Protein AF-K7ZYM1-F1 (afdb_monomer_lite)

InterPro domains:
  IPR008966 Adhesion domain superfamily [SSF49401] (2-66)
  IPR036937 Fimbrial-type adhesion domain superfamily [G3DSA:2.60.40.1090] (1-67)

Radius of gyration: 15.15 Å; chains: 1; bounding box: 42×19×36 Å

pLDDT: mean 83.82, std 12.12, range [42.72, 96.88]

Secondary structure (DSSP, 8-state):
---TTB-BSEEEEEEEETTEEEPTTS---GGGS-TT-----EEEEEEPTT---B--B------------

Foldseek 3Di:
DFDPFAKPQKDKWKAQDPPRTDDPPDDDPQVPVPPPSDGDIDIDMDGHPPDDIDGGDDDDDDDDDDDDD

Sequence (69 aa):
MAGDSAAQGVGINLFTDPDTTQKINSFIDMSKAGFSGHTLISVGMVKLNGKTVTPGDIQSSVTFELVTL

Structure (mmCIF, N/CA/C/O backbone):
data_AF-K7ZYM1-F1
#
_entry.id   AF-K7ZYM1-F1
#
loop_
_atom_site.group_PDB
_atom_site.id
_atom_site.type_symbol
_atom_site.label_atom_id
_atom_site.label_alt_id
_atom_site.label_comp_id
_atom_site.label_asym_id
_atom_site.label_entity_id
_atom_site.label_seq_id
_atom_site.pdbx_PDB_ins_code
_atom_site.Cartn_x
_atom_site.Cartn_y
_atom_site.Cartn_z
_atom_site.occupancy
_atom_site.B_iso_or_equiv
_atom_site.auth_seq_id
_atom_site.auth_comp_id
_atom_site.auth_asym_id
_atom_site.auth_atom_id
_atom_site.pdbx_PDB_model_num
ATOM 1 N N . MET A 1 1 ? -18.510 0.895 -4.453 1.00 42.72 1 MET A N 1
ATOM 2 C CA . MET A 1 1 ? -19.374 1.157 -3.285 1.00 42.72 1 MET A CA 1
ATOM 3 C C . MET A 1 1 ? -18.699 0.487 -2.101 1.00 42.72 1 MET A C 1
ATOM 5 O O . MET A 1 1 ? -18.643 -0.732 -2.096 1.00 42.72 1 MET A O 1
ATOM 9 N N . ALA A 1 2 ? -18.082 1.241 -1.188 1.00 50.06 2 ALA A N 1
ATOM 10 C CA . ALA A 1 2 ? -17.598 0.670 0.070 1.00 50.06 2 ALA A CA 1
ATOM 11 C C . ALA A 1 2 ? -18.836 0.488 0.957 1.00 50.06 2 ALA A C 1
ATOM 13 O O . ALA A 1 2 ? -19.460 1.479 1.328 1.00 50.06 2 ALA A O 1
ATOM 14 N N . GLY A 1 3 ? -19.274 -0.760 1.136 1.00 53.66 3 GLY A N 1
ATOM 15 C CA . GLY A 1 3 ? -20.467 -1.096 1.913 1.00 53.66 3 GLY A CA 1
ATOM 16 C C . GLY A 1 3 ? -20.265 -0.831 3.403 1.00 53.66 3 GLY A C 1
ATOM 17 O O . GLY A 1 3 ? -19.138 -0.609 3.844 1.00 53.66 3 GLY A O 1
ATOM 18 N N . ASP A 1 4 ? -21.353 -0.899 4.169 1.00 66.31 4 ASP A N 1
ATOM 19 C CA . ASP A 1 4 ? -21.473 -0.678 5.624 1.00 66.31 4 ASP A CA 1
ATOM 20 C C . ASP A 1 4 ? -20.587 -1.585 6.522 1.00 66.31 4 ASP A C 1
ATOM 22 O O . ASP A 1 4 ? -20.862 -1.794 7.700 1.00 66.31 4 ASP A O 1
ATOM 26 N N . SER A 1 5 ? -19.510 -2.164 5.991 1.00 82.00 5 SER A N 1
ATOM 27 C CA . SER A 1 5 ? -18.603 -3.101 6.656 1.00 82.00 5 SER A CA 1
ATOM 28 C C . SER A 1 5 ? -17.126 -2.818 6.363 1.00 82.00 5 SER A C 1
ATOM 30 O O . SER A 1 5 ? -16.312 -3.719 6.494 1.00 82.00 5 SER A O 1
ATOM 32 N N . ALA A 1 6 ? -16.742 -1.602 5.959 1.00 88.50 6 ALA A N 1
ATOM 33 C CA . ALA A 1 6 ? -15.334 -1.273 5.709 1.00 88.50 6 ALA A CA 1
ATOM 34 C C . ALA A 1 6 ? -14.485 -1.305 6.997 1.00 88.50 6 ALA A C 1
ATOM 36 O O . ALA A 1 6 ? -14.863 -0.718 8.017 1.00 88.50 6 ALA A O 1
ATOM 37 N N . ALA A 1 7 ? -13.310 -1.940 6.942 1.00 92.38 7 ALA A N 1
ATOM 38 C CA . ALA A 1 7 ? -12.366 -1.919 8.059 1.00 92.38 7 ALA A CA 1
ATOM 39 C C . ALA A 1 7 ? -11.859 -0.494 8.334 1.00 92.38 7 ALA A C 1
ATOM 41 O O . ALA A 1 7 ? -11.631 0.291 7.410 1.00 92.38 7 ALA A O 1
ATOM 42 N N . GLN A 1 8 ? -11.616 -0.167 9.606 1.00 94.44 8 GLN A N 1
ATOM 43 C CA . GLN A 1 8 ? -11.034 1.116 10.012 1.00 94.44 8 GLN A CA 1
ATOM 44 C C . GLN A 1 8 ? -9.705 0.920 10.738 1.00 94.44 8 GLN A C 1
ATOM 46 O O . GLN A 1 8 ? -9.411 -0.142 11.285 1.00 94.44 8 GLN A O 1
ATOM 51 N N . GLY A 1 9 ? -8.883 1.972 10.741 1.00 94.62 9 GLY A N 1
ATOM 52 C CA . GLY A 1 9 ? -7.586 1.984 11.425 1.00 94.62 9 GLY A CA 1
ATOM 53 C C . GLY A 1 9 ? -6.497 1.141 10.760 1.00 94.62 9 GLY A C 1
ATOM 54 O O . GLY A 1 9 ? -5.424 0.964 11.338 1.00 94.62 9 GLY A O 1
ATOM 55 N N . VAL A 1 10 ? -6.752 0.667 9.543 1.00 94.56 10 VAL A N 1
ATOM 56 C CA . VAL A 1 10 ? -5.827 -0.105 8.714 1.00 94.56 10 VAL A CA 1
ATOM 57 C C . VAL A 1 10 ? -5.595 0.595 7.380 1.00 94.56 10 VAL A C 1
ATOM 59 O O . VAL A 1 10 ? -6.436 1.359 6.910 1.00 94.56 10 VAL A O 1
ATOM 62 N N . GLY A 1 11 ? -4.437 0.346 6.784 1.00 91.56 11 GLY 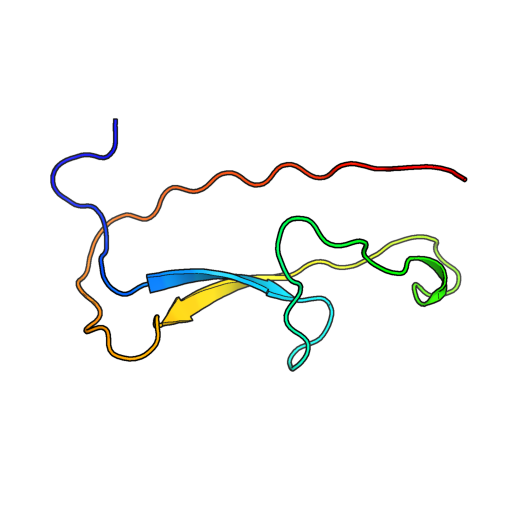A N 1
ATOM 63 C CA . GLY A 1 11 ? -4.090 0.772 5.435 1.00 91.56 11 GLY A CA 1
ATOM 64 C C . GLY A 1 11 ? -3.355 -0.333 4.688 1.00 91.56 11 GLY A C 1
ATOM 65 O O . GLY A 1 11 ? -3.040 -1.378 5.258 1.00 91.56 11 GLY A O 1
ATOM 66 N N . ILE A 1 12 ? -3.066 -0.084 3.416 1.00 91.50 12 ILE A N 1
ATOM 67 C CA . ILE A 1 12 ? -2.207 -0.936 2.595 1.00 91.50 12 ILE A CA 1
ATOM 68 C C . ILE A 1 12 ? -0.860 -0.240 2.433 1.00 91.50 12 ILE A C 1
ATOM 70 O O . ILE A 1 12 ? -0.817 0.965 2.189 1.00 91.50 12 ILE A O 1
ATOM 74 N N . ASN A 1 13 ? 0.226 -0.995 2.565 1.00 92.31 13 ASN A N 1
ATOM 75 C CA . ASN A 1 13 ? 1.576 -0.517 2.313 1.00 92.31 13 ASN A CA 1
ATOM 76 C C . ASN A 1 13 ? 2.298 -1.427 1.313 1.00 92.31 13 ASN A C 1
ATOM 78 O O . ASN A 1 13 ? 1.964 -2.608 1.176 1.00 92.31 13 ASN A O 1
ATOM 82 N N . LEU A 1 14 ? 3.269 -0.851 0.612 1.00 92.31 14 LEU A N 1
ATOM 83 C CA . LEU A 1 14 ? 4.124 -1.543 -0.344 1.00 92.31 14 LEU A CA 1
ATOM 84 C C . LEU A 1 14 ? 5.503 -1.747 0.275 1.00 92.31 14 LEU A C 1
ATOM 86 O O . LEU A 1 14 ? 5.991 -0.881 0.998 1.00 92.31 14 LEU A O 1
ATOM 90 N N . PHE A 1 15 ? 6.140 -2.871 -0.026 1.00 88.69 15 PHE A N 1
ATOM 91 C CA . PHE A 1 15 ? 7.452 -3.221 0.507 1.00 88.69 15 PHE A CA 1
ATOM 92 C C . PHE A 1 15 ? 8.323 -3.809 -0.601 1.00 88.69 15 PHE A C 1
ATOM 94 O O . PHE A 1 15 ? 7.853 -4.653 -1.364 1.00 88.69 15 PHE A O 1
ATOM 101 N N . THR A 1 16 ? 9.583 -3.385 -0.686 1.00 84.75 16 THR A N 1
ATOM 102 C CA . THR A 1 16 ? 10.590 -4.048 -1.544 1.00 84.75 16 THR A CA 1
ATOM 103 C C . THR A 1 16 ? 11.441 -5.036 -0.765 1.00 84.75 16 THR A C 1
ATOM 105 O O . THR A 1 16 ? 11.915 -6.002 -1.344 1.00 84.75 16 THR A O 1
ATOM 108 N N . ASP A 1 17 ? 11.560 -4.825 0.546 1.00 81.00 17 ASP A N 1
ATOM 109 C CA . ASP A 1 17 ? 12.237 -5.696 1.506 1.00 81.00 17 ASP A CA 1
ATOM 110 C C . ASP A 1 17 ? 11.411 -5.720 2.806 1.00 81.00 17 ASP A C 1
ATOM 112 O O . ASP A 1 17 ? 10.617 -4.796 3.016 1.00 81.00 17 ASP A O 1
ATOM 116 N N . PRO A 1 18 ? 11.589 -6.710 3.704 1.00 76.06 18 PRO A N 1
ATOM 117 C CA . PRO A 1 18 ? 10.786 -6.841 4.927 1.00 76.06 18 PRO A CA 1
ATOM 118 C C . PRO A 1 18 ? 10.709 -5.572 5.790 1.00 76.06 18 PRO A C 1
ATOM 120 O O . PRO A 1 18 ? 9.660 -5.293 6.368 1.00 76.06 18 PRO A O 1
ATOM 123 N N . ASP A 1 19 ? 11.784 -4.781 5.819 1.00 80.06 19 ASP A N 1
ATOM 124 C 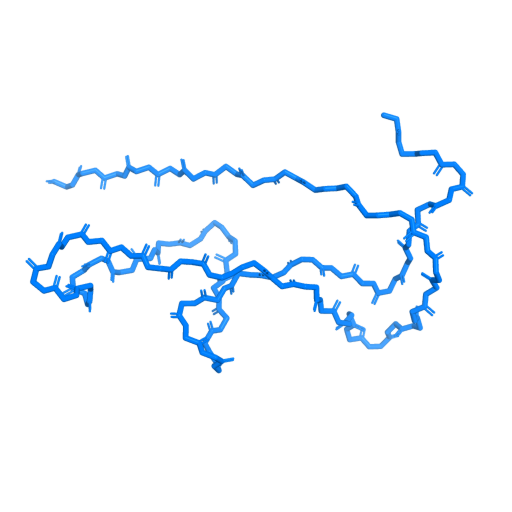CA . ASP A 1 19 ? 11.893 -3.569 6.639 1.00 80.06 19 ASP A CA 1
ATOM 125 C C . ASP A 1 19 ? 11.793 -2.267 5.821 1.00 80.06 19 ASP A C 1
ATOM 127 O O . ASP A 1 19 ? 11.784 -1.171 6.385 1.00 80.06 19 ASP A O 1
ATOM 131 N N . THR A 1 20 ? 11.697 -2.363 4.489 1.00 84.44 20 THR A N 1
ATOM 132 C CA . THR A 1 20 ? 11.720 -1.200 3.592 1.00 84.44 20 THR A CA 1
ATOM 133 C C . THR A 1 20 ? 10.335 -0.947 3.018 1.00 84.44 20 THR A C 1
ATOM 135 O O . THR A 1 20 ? 9.895 -1.608 2.074 1.00 84.44 20 THR A O 1
ATOM 138 N N . THR A 1 21 ? 9.656 0.065 3.556 1.00 87.75 21 THR A N 1
ATOM 139 C CA . THR A 1 21 ? 8.386 0.552 3.011 1.00 87.75 21 THR A CA 1
ATOM 140 C C . THR A 1 21 ? 8.612 1.398 1.766 1.00 87.75 21 THR A C 1
ATOM 142 O O . THR A 1 21 ? 9.470 2.281 1.772 1.00 87.75 21 THR A O 1
ATOM 145 N N . GLN A 1 22 ? 7.778 1.210 0.749 1.00 89.69 22 GLN A N 1
ATOM 146 C CA . GLN A 1 22 ? 7.734 2.062 -0.428 1.00 89.69 22 GLN A CA 1
ATOM 147 C C . GLN A 1 22 ? 6.608 3.076 -0.335 1.00 89.69 22 GLN A C 1
ATOM 149 O O . GLN A 1 22 ? 5.441 2.742 -0.124 1.00 89.69 22 GLN A O 1
ATOM 154 N N . LYS A 1 23 ? 6.970 4.343 -0.519 1.00 89.69 23 LYS A N 1
ATOM 155 C CA . LYS A 1 23 ? 6.001 5.428 -0.535 1.00 89.69 23 LYS A CA 1
ATOM 156 C C . LYS A 1 23 ? 5.218 5.377 -1.849 1.00 89.69 23 LYS A C 1
ATOM 158 O O . LYS A 1 23 ? 5.776 5.203 -2.929 1.00 89.69 23 LYS A O 1
ATOM 163 N N . ILE A 1 24 ? 3.903 5.554 -1.768 1.00 89.62 24 ILE A N 1
ATOM 164 C CA . ILE A 1 24 ? 3.077 5.722 -2.967 1.00 89.62 24 ILE A CA 1
ATOM 165 C C . ILE A 1 24 ? 3.509 7.002 -3.698 1.00 89.62 24 ILE A C 1
ATOM 167 O O . ILE A 1 24 ? 3.836 8.005 -3.057 1.00 89.62 24 ILE A O 1
ATOM 171 N N . ASN A 1 25 ? 3.490 6.964 -5.031 1.00 89.88 25 ASN A N 1
ATOM 172 C CA . ASN A 1 25 ? 3.932 8.052 -5.913 1.00 89.88 25 ASN A CA 1
ATOM 173 C C . ASN A 1 25 ? 5.423 8.408 -5.768 1.00 89.88 25 ASN A C 1
ATOM 175 O O . ASN A 1 25 ? 5.808 9.561 -5.960 1.00 89.88 25 ASN A O 1
ATOM 179 N N . SER A 1 26 ? 6.267 7.437 -5.416 1.00 89.12 26 SER A N 1
ATOM 180 C CA . SER A 1 26 ? 7.722 7.565 -5.532 1.00 89.12 26 SER A CA 1
ATOM 181 C C . SER A 1 26 ? 8.296 6.529 -6.488 1.00 89.12 26 SER A C 1
ATOM 183 O O . SER A 1 26 ? 7.729 5.449 -6.650 1.00 89.12 26 SER A O 1
ATOM 185 N N . PHE A 1 27 ? 9.437 6.855 -7.093 1.00 86.12 27 PHE A N 1
ATOM 186 C CA . PHE A 1 27 ? 10.168 5.924 -7.942 1.00 86.12 27 PHE A CA 1
ATOM 187 C C . PHE A 1 27 ? 10.751 4.771 -7.125 1.00 86.12 27 PHE A C 1
ATOM 189 O O . PHE A 1 27 ? 11.335 4.981 -6.061 1.00 86.12 27 PHE A O 1
ATOM 196 N N . ILE A 1 28 ? 10.638 3.563 -7.671 1.00 83.12 28 ILE A N 1
ATOM 197 C CA . ILE A 1 28 ? 11.396 2.402 -7.215 1.00 83.12 28 ILE A CA 1
ATOM 198 C C . ILE A 1 28 ? 12.673 2.351 -8.051 1.00 83.12 28 ILE A C 1
ATOM 200 O O . ILE A 1 28 ? 12.617 2.321 -9.281 1.00 83.12 28 ILE A O 1
ATOM 204 N N . ASP A 1 29 ? 13.825 2.361 -7.385 1.00 79.50 29 ASP A N 1
ATOM 205 C CA . ASP A 1 29 ? 15.123 2.266 -8.047 1.00 79.50 29 ASP A CA 1
ATOM 206 C C . ASP A 1 29 ? 15.368 0.837 -8.549 1.00 79.50 29 ASP A C 1
ATOM 208 O O . ASP A 1 29 ? 15.852 -0.039 -7.828 1.00 79.50 29 ASP A O 1
ATOM 212 N N . MET A 1 30 ? 15.020 0.619 -9.815 1.00 77.25 30 M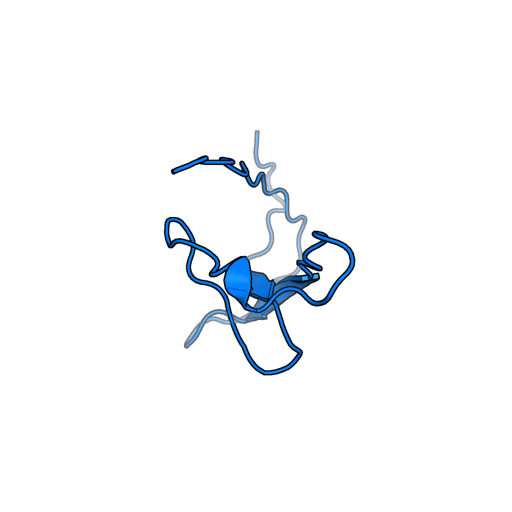ET A N 1
ATOM 213 C CA . MET A 1 30 ? 15.180 -0.655 -10.509 1.00 77.25 30 MET A CA 1
ATOM 214 C C . MET A 1 30 ? 16.644 -1.033 -10.766 1.00 77.25 30 MET A C 1
ATOM 216 O O . MET A 1 30 ? 16.903 -2.193 -11.065 1.00 77.25 30 MET A O 1
ATOM 220 N N . SER A 1 31 ? 17.614 -0.118 -10.617 1.00 73.25 31 SER A N 1
ATOM 221 C CA . SER A 1 31 ? 19.041 -0.457 -10.779 1.00 73.25 31 SER A CA 1
ATOM 222 C C . SER A 1 31 ? 19.556 -1.402 -9.689 1.00 73.25 31 SER A C 1
ATOM 224 O O . SER A 1 31 ? 20.579 -2.063 -9.862 1.00 73.25 31 SER A O 1
ATOM 226 N N . LYS A 1 32 ? 18.824 -1.488 -8.572 1.00 68.81 32 LYS A N 1
ATOM 227 C CA . LYS A 1 32 ? 19.097 -2.398 -7.455 1.00 68.81 32 LYS A CA 1
ATOM 228 C C . LYS A 1 32 ? 18.445 -3.767 -7.623 1.00 68.81 32 LYS A C 1
ATOM 230 O O . LYS A 1 32 ? 18.778 -4.683 -6.873 1.00 68.81 32 LYS A O 1
ATOM 235 N N . ALA A 1 33 ? 17.526 -3.919 -8.580 1.00 67.38 33 ALA A N 1
ATOM 236 C CA . ALA A 1 33 ? 17.011 -5.228 -8.945 1.00 67.38 33 ALA A CA 1
ATOM 237 C C . ALA A 1 33 ? 18.169 -6.033 -9.548 1.00 67.38 33 ALA A C 1
ATOM 239 O O . ALA A 1 33 ? 18.894 -5.536 -10.407 1.00 67.38 33 ALA A O 1
ATOM 240 N N . GLY A 1 34 ? 18.393 -7.254 -9.058 1.00 62.25 34 GLY A N 1
ATOM 241 C CA . GLY A 1 34 ? 19.499 -8.092 -9.521 1.00 62.25 34 GLY A CA 1
ATOM 242 C C . GLY A 1 34 ? 19.432 -8.425 -11.021 1.00 62.25 34 GLY A C 1
ATOM 243 O O . GLY A 1 34 ? 18.561 -7.970 -11.758 1.00 62.25 34 GLY A O 1
ATOM 244 N N . PHE A 1 35 ? 20.339 -9.299 -11.465 1.00 54.19 35 PHE A N 1
ATOM 245 C CA . PHE A 1 35 ? 20.589 -9.660 -12.873 1.00 54.19 35 PHE A CA 1
ATOM 246 C C . PHE A 1 35 ? 19.372 -10.048 -13.743 1.00 54.19 35 PHE A C 1
ATOM 248 O O . PHE A 1 35 ? 19.517 -10.149 -14.957 1.00 54.19 35 PHE A O 1
ATOM 255 N N . SER A 1 36 ? 18.192 -10.288 -13.168 1.00 66.69 36 SER A N 1
ATOM 256 C CA . SER A 1 36 ? 17.002 -10.754 -13.883 1.00 66.69 36 SER A CA 1
ATOM 257 C C . SER A 1 36 ? 16.044 -9.648 -14.349 1.00 66.69 36 SER A C 1
ATOM 259 O O . SER A 1 36 ? 15.086 -9.958 -15.049 1.00 66.69 36 SER A O 1
ATOM 261 N N . GLY A 1 37 ? 16.260 -8.375 -13.983 1.00 70.75 37 GLY A N 1
ATOM 262 C CA . GLY A 1 37 ? 15.367 -7.273 -14.386 1.00 70.75 37 GLY A CA 1
ATOM 263 C C . GLY A 1 37 ? 13.965 -7.333 -13.759 1.00 70.75 37 GLY A C 1
ATOM 264 O O . GLY A 1 37 ? 13.054 -6.635 -14.201 1.00 70.75 37 GLY A O 1
ATOM 265 N N . HIS A 1 38 ? 13.783 -8.161 -12.727 1.00 77.50 38 HIS A N 1
ATOM 266 C CA . HIS A 1 38 ? 12.534 -8.291 -11.982 1.00 77.50 38 HIS A CA 1
ATOM 267 C C . HIS A 1 38 ? 12.642 -7.616 -10.614 1.00 77.50 38 HIS A C 1
ATOM 269 O O . HIS A 1 38 ? 13.637 -7.783 -9.912 1.00 77.50 38 HIS A O 1
ATOM 275 N N . THR A 1 39 ? 11.579 -6.918 -10.213 1.00 80.00 39 THR A N 1
ATOM 276 C CA . THR A 1 39 ? 11.418 -6.368 -8.862 1.00 80.00 39 THR A CA 1
ATOM 277 C C . THR A 1 39 ? 10.286 -7.101 -8.156 1.00 80.00 39 THR A C 1
ATOM 279 O O . THR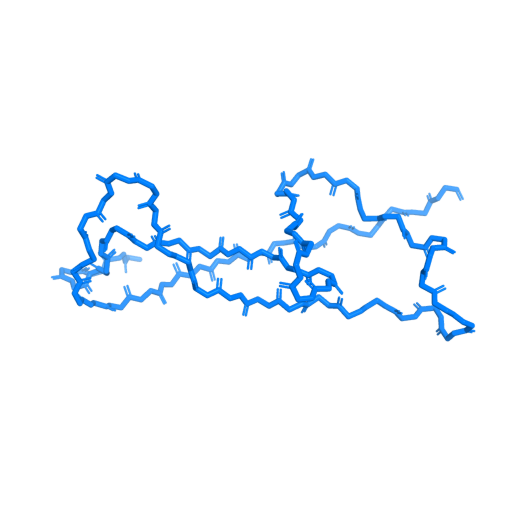 A 1 39 ? 9.209 -7.288 -8.726 1.00 80.00 39 THR A O 1
ATOM 282 N N . LEU A 1 40 ? 10.529 -7.518 -6.914 1.00 83.06 40 LEU A N 1
ATOM 283 C CA . LEU A 1 40 ? 9.492 -8.055 -6.042 1.00 83.06 40 LEU A CA 1
ATOM 284 C C . LEU A 1 40 ? 8.876 -6.900 -5.250 1.00 83.06 40 LEU A C 1
ATOM 286 O O . LEU A 1 40 ? 9.583 -6.169 -4.561 1.00 83.06 40 LEU A O 1
ATOM 290 N N . ILE A 1 41 ? 7.556 -6.753 -5.336 1.00 86.94 41 ILE A N 1
ATOM 291 C CA . ILE A 1 41 ? 6.797 -5.796 -4.528 1.00 86.94 41 ILE A CA 1
ATOM 292 C C . ILE A 1 41 ? 5.824 -6.598 -3.680 1.00 86.94 41 ILE A C 1
ATOM 294 O O . ILE A 1 41 ? 4.917 -7.246 -4.202 1.00 86.94 41 ILE A O 1
ATOM 298 N N . SER A 1 42 ? 6.017 -6.555 -2.368 1.00 89.94 42 SER A N 1
ATOM 299 C CA . SER A 1 42 ? 5.086 -7.141 -1.412 1.00 89.94 42 SER A CA 1
ATOM 300 C C . SER A 1 42 ? 4.017 -6.119 -1.040 1.00 89.94 42 SER A C 1
ATOM 302 O O . SER A 1 42 ? 4.315 -4.945 -0.813 1.00 89.94 42 SER A O 1
ATOM 304 N N . VAL A 1 43 ? 2.767 -6.570 -0.961 1.00 90.94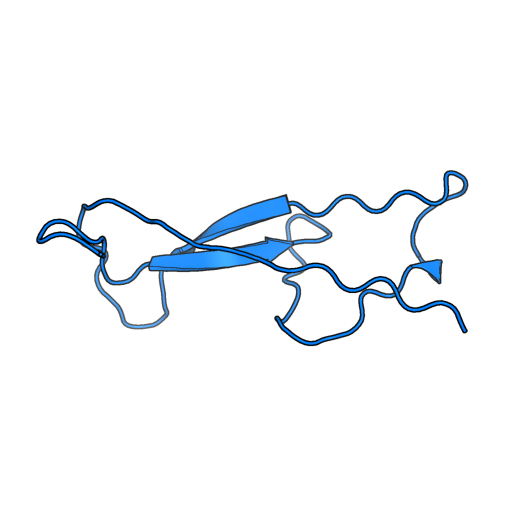 43 VAL A N 1
ATOM 305 C CA . VAL A 1 43 ? 1.623 -5.763 -0.524 1.00 90.94 43 VAL A CA 1
ATOM 306 C C . VAL A 1 43 ? 1.176 -6.280 0.835 1.00 90.94 43 VAL A C 1
ATOM 308 O O . VAL A 1 43 ? 0.896 -7.468 0.981 1.00 90.94 43 VAL A O 1
ATOM 311 N N . GLY A 1 44 ? 1.113 -5.398 1.830 1.00 90.25 44 GLY A N 1
ATOM 312 C CA . GLY A 1 44 ? 0.759 -5.771 3.198 1.00 90.25 44 GLY A CA 1
ATOM 313 C C . GLY A 1 44 ? -0.256 -4.825 3.823 1.00 90.25 44 GLY A C 1
ATOM 314 O O . GLY A 1 44 ? -0.262 -3.625 3.548 1.00 90.25 44 GLY A O 1
ATOM 315 N N . MET A 1 45 ? -1.105 -5.367 4.695 1.00 91.44 45 MET A N 1
ATOM 316 C CA . MET A 1 45 ? -1.956 -4.561 5.569 1.00 91.44 45 MET A CA 1
ATOM 317 C C . MET A 1 45 ? -1.134 -4.027 6.742 1.00 91.44 45 MET A C 1
ATOM 319 O O . MET A 1 45 ? -0.363 -4.765 7.352 1.00 91.44 45 MET A O 1
ATOM 323 N N . VAL A 1 46 ? -1.326 -2.757 7.089 1.00 92.06 46 VAL A N 1
ATOM 324 C CA . VAL A 1 46 ? -0.641 -2.102 8.209 1.00 92.06 46 VAL A CA 1
ATOM 325 C C . VAL A 1 46 ? -1.635 -1.401 9.124 1.00 92.06 46 VAL A C 1
ATOM 327 O O . VAL A 1 46 ? -2.651 -0.874 8.671 1.00 92.06 46 VAL A O 1
ATOM 330 N N . LYS A 1 47 ? -1.329 -1.350 10.423 1.00 94.94 47 LYS A N 1
ATOM 331 C CA . LYS A 1 47 ? -2.073 -0.527 11.383 1.00 94.94 47 LYS A CA 1
ATOM 332 C C . LYS A 1 47 ? -1.682 0.940 11.211 1.00 94.94 47 LYS A C 1
ATOM 334 O O . LYS A 1 47 ? -0.500 1.274 11.232 1.00 94.94 47 LYS A O 1
ATOM 339 N N . LEU A 1 48 ? -2.669 1.822 11.093 1.00 93.88 48 LEU A N 1
ATOM 340 C CA . LEU A 1 48 ? -2.428 3.261 11.027 1.00 93.88 48 LEU A CA 1
ATOM 341 C C . LEU A 1 48 ? -2.049 3.807 12.409 1.00 93.88 48 LEU A C 1
ATOM 343 O O . LEU A 1 48 ? -2.654 3.453 13.427 1.00 93.88 48 LEU A O 1
ATOM 347 N N . ASN A 1 49 ? -1.048 4.689 12.447 1.00 94.94 49 ASN A N 1
ATOM 348 C CA . ASN A 1 49 ? -0.562 5.259 13.700 1.00 94.94 49 ASN A CA 1
ATOM 349 C C . ASN A 1 49 ? -1.683 6.008 14.442 1.00 94.94 49 ASN A C 1
ATOM 351 O O . ASN A 1 49 ? -2.432 6.783 13.845 1.00 94.94 49 ASN A O 1
ATOM 355 N N . GLY A 1 50 ? -1.810 5.758 15.746 1.00 96.81 50 GLY A N 1
ATOM 356 C CA . GLY A 1 50 ? -2.840 6.366 16.591 1.00 96.81 50 GLY A CA 1
ATOM 357 C C . GLY A 1 50 ? -4.279 5.928 16.287 1.00 96.81 50 GLY A C 1
ATOM 358 O O . GLY A 1 50 ? -5.211 6.566 16.773 1.00 96.81 50 GLY A O 1
ATOM 359 N N . LYS A 1 51 ? -4.496 4.873 15.487 1.00 96.88 51 LYS A N 1
ATOM 360 C CA . LYS A 1 51 ? -5.837 4.354 15.180 1.00 96.88 51 LYS A CA 1
ATOM 361 C C . LYS A 1 51 ? -6.098 2.998 15.833 1.00 96.88 51 LYS A C 1
ATOM 363 O O . LYS A 1 51 ? -5.215 2.144 15.926 1.00 96.88 51 LYS A O 1
ATOM 368 N N . THR A 1 52 ? -7.341 2.799 16.257 1.00 96.00 52 THR A N 1
ATOM 369 C CA . THR A 1 52 ? -7.868 1.493 16.668 1.00 96.00 52 THR A CA 1
ATOM 370 C C . THR A 1 52 ? -8.319 0.737 15.427 1.00 96.00 52 THR A C 1
ATOM 372 O O . THR A 1 52 ? -8.984 1.315 14.571 1.00 96.00 52 THR A O 1
ATOM 375 N N . VAL A 1 53 ? -7.943 -0.538 15.325 1.00 95.50 53 VAL A N 1
ATOM 376 C CA . VAL A 1 53 ? -8.368 -1.403 14.219 1.00 95.50 53 VAL A CA 1
ATOM 377 C C . VAL A 1 53 ? -9.790 -1.876 14.483 1.00 95.50 53 VAL A C 1
ATOM 379 O O . VAL A 1 53 ? -10.059 -2.413 15.558 1.00 95.50 53 VAL A O 1
ATOM 382 N N . THR A 1 54 ? -10.680 -1.705 13.509 1.00 94.19 54 THR A N 1
ATOM 383 C CA . THR A 1 54 ? -12.019 -2.304 13.537 1.00 94.19 54 THR A CA 1
ATOM 384 C C . THR A 1 54 ? -12.146 -3.333 12.415 1.00 94.19 54 THR A C 1
ATOM 386 O O . THR A 1 54 ? -11.695 -3.053 11.300 1.00 94.19 54 THR A O 1
ATOM 389 N N . PRO A 1 55 ? -12.746 -4.509 12.679 1.00 92.06 55 PRO A N 1
ATOM 390 C CA . PRO A 1 55 ? -12.994 -5.509 11.648 1.00 92.06 55 PRO A CA 1
ATOM 391 C C . PRO A 1 55 ? -13.825 -4.952 10.496 1.00 92.06 55 PRO A C 1
ATOM 393 O O . PRO A 1 55 ? -14.658 -4.065 10.692 1.00 92.06 55 PRO A O 1
ATOM 396 N N . GLY A 1 56 ? -13.602 -5.510 9.315 1.00 92.12 56 GLY A N 1
ATOM 397 C CA . GLY A 1 56 ? -14.337 -5.169 8.114 1.00 92.12 56 GLY A CA 1
ATOM 398 C C . GLY A 1 56 ? -13.600 -5.596 6.853 1.00 92.12 56 GLY A C 1
ATOM 399 O O . GLY A 1 56 ? -12.473 -6.094 6.911 1.00 92.12 56 GLY A O 1
ATOM 400 N N . ASP A 1 57 ? -14.239 -5.363 5.718 1.00 91.31 57 ASP A N 1
ATOM 401 C CA . ASP A 1 57 ? -13.679 -5.607 4.402 1.00 91.31 57 ASP A CA 1
ATOM 402 C C . ASP A 1 57 ? -12.727 -4.478 4.005 1.00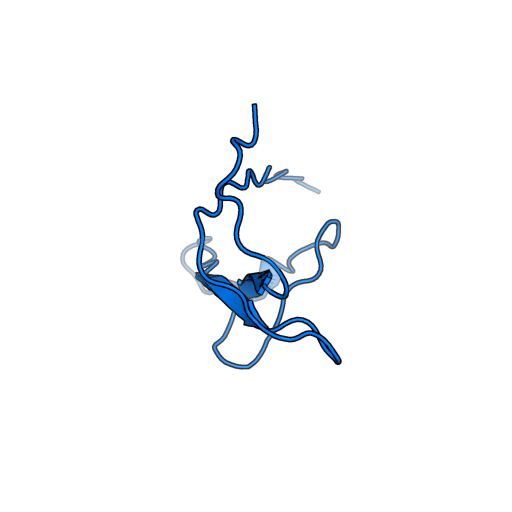 91.31 57 ASP A C 1
ATOM 404 O O . ASP A 1 57 ? -12.942 -3.299 4.311 1.00 91.31 57 ASP A O 1
ATOM 408 N N . ILE A 1 58 ? -11.666 -4.843 3.288 1.00 89.44 58 ILE A N 1
ATOM 409 C CA . ILE A 1 58 ? -10.721 -3.897 2.699 1.00 89.44 58 ILE A CA 1
ATOM 410 C C . ILE A 1 58 ? -10.710 -4.124 1.199 1.00 89.44 58 ILE A C 1
ATOM 412 O O . ILE A 1 58 ? -10.417 -5.217 0.720 1.00 89.44 58 ILE A O 1
ATOM 416 N N . GLN A 1 59 ? -10.975 -3.055 0.458 1.00 89.88 59 GLN A N 1
ATOM 417 C CA . GLN A 1 59 ? -10.813 -3.020 -0.984 1.00 89.88 59 GLN A CA 1
ATOM 418 C C . GLN A 1 59 ? -9.892 -1.855 -1.332 1.00 89.88 59 GLN A C 1
ATOM 420 O O . GLN A 1 59 ? -10.132 -0.721 -0.922 1.00 89.88 59 GLN A O 1
ATOM 425 N N . SER A 1 60 ? -8.826 -2.138 -2.077 1.00 88.62 60 SER A N 1
ATOM 426 C CA . SER A 1 60 ? -7.874 -1.131 -2.538 1.00 88.62 60 SER A CA 1
ATOM 427 C C . SER A 1 60 ? -7.399 -1.463 -3.947 1.00 88.62 60 SER A C 1
ATOM 429 O O . SER A 1 60 ? -7.400 -2.625 -4.354 1.00 88.62 60 SER A O 1
ATOM 431 N N . SER A 1 61 ? -6.992 -0.437 -4.684 1.00 91.31 61 SER A N 1
ATOM 432 C CA . SER A 1 61 ? -6.396 -0.549 -6.011 1.00 91.31 61 SER A CA 1
ATOM 433 C C . SER A 1 61 ? -5.049 0.158 -6.019 1.00 91.31 61 SER A C 1
ATOM 435 O O . SER A 1 61 ? -4.928 1.260 -5.486 1.00 91.31 61 SER A O 1
ATOM 437 N N . VAL A 1 62 ? -4.060 -0.451 -6.665 1.00 89.50 62 VAL A N 1
ATOM 438 C CA . VAL A 1 62 ? -2.749 0.150 -6.913 1.00 89.50 62 VAL A CA 1
ATOM 439 C C . VAL A 1 62 ? -2.498 0.178 -8.416 1.00 89.50 62 VAL A C 1
ATOM 441 O O . VAL A 1 62 ? -2.780 -0.796 -9.113 1.00 89.50 62 VAL A O 1
ATOM 444 N N . THR A 1 63 ? -1.975 1.297 -8.906 1.00 92.50 63 THR A N 1
ATOM 445 C CA . THR A 1 63 ? -1.525 1.447 -10.290 1.00 92.50 63 THR A CA 1
ATOM 446 C C . THR A 1 63 ? -0.005 1.484 -10.286 1.00 92.50 63 THR A C 1
ATOM 448 O O . THR A 1 63 ? 0.584 2.266 -9.542 1.00 92.50 63 THR A O 1
ATOM 451 N N . PHE A 1 64 ? 0.623 0.653 -11.115 1.00 87.94 64 PHE A N 1
ATOM 452 C CA . PHE A 1 64 ? 2.062 0.695 -11.352 1.00 87.94 64 PHE A CA 1
ATOM 453 C C . PHE A 1 64 ? 2.332 1.408 -12.672 1.00 87.94 64 PHE A C 1
ATOM 455 O O . PHE A 1 64 ? 1.790 1.026 -13.708 1.00 87.94 64 PHE A O 1
ATOM 462 N N . GLU A 1 65 ? 3.171 2.437 -12.624 1.00 90.00 65 GLU A N 1
ATOM 463 C CA . GLU A 1 65 ? 3.675 3.130 -13.804 1.00 90.00 65 GLU A CA 1
ATOM 464 C C . GLU A 1 65 ? 5.105 2.660 -14.078 1.00 90.00 65 GLU A C 1
ATOM 466 O O . GLU A 1 65 ? 5.959 2.702 -13.190 1.00 90.00 65 GLU A O 1
ATOM 471 N N . LEU A 1 66 ? 5.361 2.198 -15.304 1.00 84.69 66 LEU A N 1
ATOM 472 C CA . LEU A 1 66 ? 6.701 1.845 -15.757 1.00 84.69 66 LEU A CA 1
ATOM 473 C C . LEU A 1 66 ? 7.230 2.968 -16.647 1.00 84.69 66 LEU A C 1
ATOM 475 O O . LEU A 1 66 ? 6.696 3.208 -17.728 1.00 84.69 66 LEU A O 1
ATOM 479 N N . VAL A 1 67 ? 8.287 3.632 -16.187 1.00 80.31 67 VAL A N 1
ATOM 480 C CA . VAL A 1 67 ? 8.966 4.701 -16.925 1.00 80.31 67 VAL A CA 1
ATOM 481 C C . VAL A 1 67 ? 10.326 4.185 -17.385 1.00 80.31 67 VAL A C 1
ATOM 483 O O . VAL A 1 67 ? 11.105 3.681 -16.578 1.00 80.31 67 VAL A O 1
ATOM 486 N N . THR A 1 68 ? 10.614 4.310 -18.679 1.00 70.19 68 THR A N 1
ATOM 487 C CA . THR A 1 68 ? 11.939 4.048 -19.256 1.00 70.19 68 THR A CA 1
ATOM 488 C C . THR A 1 68 ? 12.649 5.378 -19.485 1.00 70.19 68 THR A C 1
ATOM 490 O O . THR A 1 68 ? 12.056 6.271 -20.093 1.00 70.19 68 THR A O 1
ATOM 493 N N . LEU A 1 69 ? 13.882 5.507 -18.990 1.00 61.31 69 LEU A N 1
ATOM 494 C CA . LEU A 1 69 ? 14.757 6.655 -19.255 1.00 61.31 69 LEU A CA 1
ATOM 495 C C . LEU A 1 69 ? 15.493 6.493 -20.587 1.00 61.31 69 LEU A C 1
ATOM 497 O O . LEU A 1 69 ? 15.872 5.342 -20.900 1.00 61.31 69 LEU A O 1
#

Organism: NCBI:txid1073999